Protein AF-A0A853IXH4-F1 (afdb_monomer)

Mean predicted aligned error: 15.75 Å

Nearest PDB st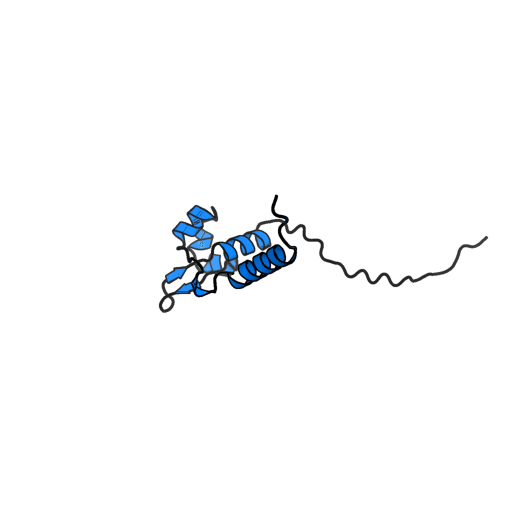ructures (foldseek):
  2xro-assembly1_E  TM=3.621E-01  e=8.754E-01  Pseudomonas putida
  8gbd-assembly1_A  TM=4.768E-01  e=1.776E+00  Homo sapiens
  8gbc-assembly1_A  TM=4.650E-01  e=2.785E+00  Homo sapiens

Structure (mmCIF, N/CA/C/O backbone):
data_AF-A0A853IXH4-F1
#
_entry.id   AF-A0A853IXH4-F1
#
loop_
_atom_site.group_PDB
_atom_site.id
_atom_site.type_symbol
_atom_site.label_atom_id
_atom_site.label_alt_id
_atom_site.label_comp_id
_atom_site.label_asym_id
_atom_site.label_entity_id
_atom_site.label_seq_id
_atom_site.pdbx_PDB_ins_code
_atom_site.Cartn_x
_atom_site.Cartn_y
_atom_site.Cartn_z
_atom_site.occupancy
_atom_site.B_iso_or_equiv
_atom_site.auth_seq_id
_atom_site.auth_comp_id
_atom_site.auth_asym_id
_atom_site.auth_atom_id
_atom_site.pdbx_PDB_model_num
ATOM 1 N N . MET A 1 1 ? 27.177 -5.809 -40.020 1.00 43.84 1 MET A N 1
ATOM 2 C CA . MET A 1 1 ? 26.561 -6.233 -38.748 1.00 43.84 1 MET A CA 1
ATOM 3 C C . MET A 1 1 ? 27.334 -5.516 -37.659 1.00 43.84 1 MET A C 1
ATOM 5 O O . MET A 1 1 ? 28.525 -5.758 -37.552 1.00 43.84 1 MET A O 1
ATOM 9 N N . SER A 1 2 ? 26.734 -4.523 -37.001 1.00 45.25 2 SER A N 1
ATOM 10 C CA . SER A 1 2 ? 27.460 -3.665 -36.056 1.00 45.25 2 SER A CA 1
ATOM 11 C C . SER A 1 2 ? 27.633 -4.389 -34.727 1.00 45.25 2 SER A C 1
ATOM 13 O O . SER A 1 2 ? 26.669 -4.577 -33.986 1.00 45.25 2 SER A O 1
ATOM 15 N N . GLU A 1 3 ? 28.861 -4.813 -34.453 1.00 53.44 3 GLU A N 1
ATOM 16 C CA . GLU A 1 3 ? 29.286 -5.333 -33.159 1.00 53.44 3 GLU A CA 1
ATOM 17 C C . GLU A 1 3 ? 29.132 -4.214 -32.125 1.00 53.44 3 GLU A C 1
ATOM 19 O O . GLU A 1 3 ? 29.752 -3.155 -32.223 1.00 53.44 3 GLU A O 1
ATOM 24 N N . SER A 1 4 ? 28.226 -4.400 -31.167 1.00 53.53 4 SER A N 1
ATOM 25 C CA . SER A 1 4 ? 28.091 -3.461 -30.056 1.00 53.53 4 SER A CA 1
ATOM 26 C C . SER A 1 4 ? 29.363 -3.535 -29.218 1.00 53.53 4 SER A C 1
ATOM 28 O O . SER A 1 4 ? 29.652 -4.576 -28.629 1.00 53.53 4 SER A O 1
ATOM 30 N N . SER A 1 5 ? 30.127 -2.440 -29.202 1.00 59.88 5 SER A N 1
ATOM 31 C CA . SER A 1 5 ? 31.317 -2.293 -28.362 1.00 59.88 5 SER A CA 1
ATOM 32 C C . SER A 1 5 ? 30.962 -2.627 -26.902 1.00 59.88 5 SER A C 1
ATOM 34 O O . SER A 1 5 ? 29.912 -2.175 -26.436 1.00 59.88 5 SER A O 1
ATOM 36 N N . PRO A 1 6 ? 31.786 -3.398 -26.167 1.00 60.09 6 PRO A N 1
ATOM 37 C CA . PRO A 1 6 ? 31.517 -3.775 -24.773 1.00 60.09 6 PRO A CA 1
ATOM 38 C C . PRO A 1 6 ? 31.207 -2.563 -23.877 1.00 60.09 6 PRO A C 1
ATOM 40 O O . PRO A 1 6 ? 30.291 -2.626 -23.057 1.00 60.09 6 PRO A O 1
ATOM 43 N N . THR A 1 7 ? 31.834 -1.418 -24.160 1.00 69.50 7 THR A N 1
ATOM 44 C CA . THR A 1 7 ? 31.586 -0.136 -23.485 1.00 69.50 7 THR A CA 1
ATOM 45 C C . THR A 1 7 ? 30.150 0.364 -23.654 1.00 69.50 7 THR A C 1
ATOM 47 O O . THR A 1 7 ? 29.574 0.914 -22.726 1.00 69.50 7 THR A O 1
ATOM 50 N N . ALA A 1 8 ? 29.508 0.117 -24.801 1.00 72.44 8 ALA A N 1
ATOM 51 C CA . ALA A 1 8 ? 28.129 0.549 -25.039 1.00 72.44 8 ALA A CA 1
ATOM 52 C C . ALA A 1 8 ? 27.121 -0.216 -24.168 1.00 72.44 8 ALA A C 1
ATOM 54 O O . ALA A 1 8 ? 26.073 0.318 -23.807 1.00 72.44 8 ALA A O 1
ATOM 55 N N . ARG A 1 9 ? 27.431 -1.470 -23.816 1.00 69.75 9 ARG A N 1
ATOM 56 C CA . ARG A 1 9 ? 26.609 -2.266 -22.901 1.00 69.75 9 ARG A CA 1
ATOM 57 C C . ARG A 1 9 ? 26.773 -1.786 -21.462 1.00 69.75 9 ARG A C 1
ATOM 59 O O . ARG A 1 9 ? 25.779 -1.676 -20.750 1.00 69.75 9 ARG A O 1
ATOM 66 N N . GLU A 1 10 ? 28.002 -1.512 -21.047 1.00 76.25 10 GLU A N 1
ATOM 67 C CA . GLU A 1 10 ? 28.318 -1.018 -19.703 1.00 76.25 10 GLU A CA 1
ATOM 68 C C . GLU A 1 10 ? 27.734 0.382 -19.477 1.00 76.25 10 GLU A C 1
ATOM 70 O O . GLU A 1 10 ? 27.019 0.586 -18.496 1.00 76.25 10 GLU A O 1
ATOM 75 N N . ASP A 1 11 ? 27.884 1.287 -20.447 1.00 76.38 11 ASP A N 1
ATOM 76 C CA . ASP A 1 11 ? 27.280 2.621 -20.416 1.00 76.38 11 ASP A CA 1
ATOM 77 C C . ASP A 1 11 ? 25.749 2.558 -20.401 1.00 76.38 11 ASP A C 1
ATOM 79 O O . ASP A 1 11 ? 25.098 3.334 -19.702 1.00 76.38 11 ASP A O 1
ATOM 83 N N . ALA A 1 12 ? 25.139 1.624 -21.139 1.00 74.62 12 ALA A N 1
ATOM 84 C CA . ALA A 1 12 ? 23.689 1.444 -21.114 1.00 74.62 12 ALA A CA 1
ATOM 85 C C . ALA A 1 12 ? 23.193 0.982 -19.734 1.00 74.62 12 ALA A C 1
ATOM 87 O O . ALA A 1 12 ? 22.156 1.457 -19.262 1.00 74.62 12 ALA A O 1
ATOM 88 N N . ILE A 1 13 ? 23.938 0.096 -19.065 1.00 74.56 13 ILE A N 1
ATOM 89 C CA . ILE A 1 13 ? 23.631 -0.352 -17.701 1.00 74.56 13 ILE A CA 1
ATOM 90 C C . ILE A 1 13 ? 23.813 0.808 -16.717 1.00 74.56 13 ILE A C 1
ATOM 92 O O . ILE A 1 13 ? 22.918 1.055 -15.908 1.00 74.56 13 ILE A O 1
ATOM 96 N N . GLU A 1 14 ? 24.906 1.568 -16.812 1.00 7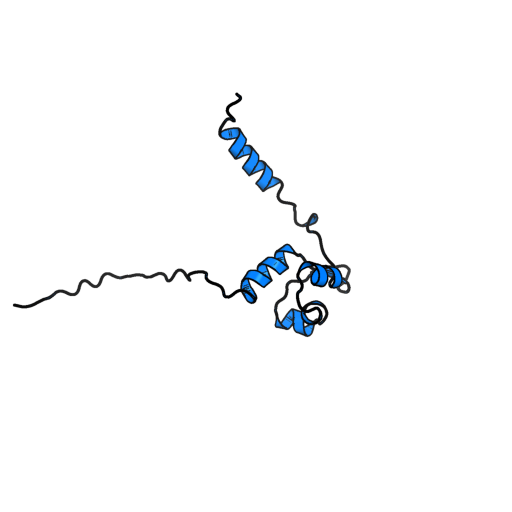6.31 14 GLU A N 1
ATOM 97 C CA . GLU A 1 14 ? 25.154 2.718 -15.938 1.00 76.31 14 GLU A CA 1
ATOM 98 C C . GLU A 1 14 ? 24.087 3.809 -16.130 1.00 76.31 14 GLU A C 1
ATOM 100 O O . GLU A 1 14 ? 23.562 4.359 -15.157 1.00 76.31 14 GLU A O 1
ATOM 105 N N . GLN A 1 15 ? 23.670 4.065 -17.373 1.00 68.81 15 GLN A N 1
ATOM 106 C CA . GLN A 1 15 ? 22.577 4.989 -17.673 1.00 68.81 15 GLN A CA 1
ATOM 107 C C . GLN A 1 15 ? 21.228 4.500 -17.137 1.00 68.81 15 GLN A C 1
ATOM 109 O O . GLN A 1 15 ? 20.458 5.313 -16.626 1.00 68.81 15 GLN A O 1
ATOM 114 N N . MET A 1 16 ? 20.928 3.199 -17.203 1.00 65.25 16 MET A N 1
ATOM 115 C CA . MET A 1 16 ? 19.718 2.641 -16.585 1.00 65.25 16 MET A CA 1
ATOM 116 C C . MET A 1 16 ? 19.769 2.698 -15.054 1.00 65.25 16 MET A C 1
ATOM 118 O O . MET A 1 16 ? 18.749 2.970 -14.423 1.00 65.25 16 MET A O 1
ATOM 122 N N . MET A 1 17 ? 20.942 2.503 -14.445 1.00 66.81 17 MET A N 1
ATOM 123 C CA . MET A 1 17 ? 21.122 2.644 -12.998 1.00 66.81 17 MET A CA 1
ATOM 124 C C . MET A 1 17 ? 20.965 4.098 -12.539 1.00 66.81 17 MET A C 1
ATOM 126 O O . MET A 1 17 ? 20.333 4.332 -11.510 1.00 66.81 17 MET A O 1
ATOM 130 N N . ARG A 1 18 ? 21.465 5.073 -13.314 1.00 64.19 18 ARG A N 1
ATOM 131 C CA . ARG A 1 18 ? 21.265 6.512 -13.055 1.00 64.19 18 ARG A CA 1
ATOM 132 C C . ARG A 1 18 ? 19.825 6.967 -13.287 1.00 64.19 18 ARG A C 1
ATOM 134 O O . ARG A 1 18 ? 19.355 7.841 -12.574 1.00 64.19 18 ARG A O 1
ATOM 141 N N . LYS A 1 19 ? 19.118 6.370 -14.253 1.00 58.31 19 LYS A N 1
ATOM 142 C CA . LYS A 1 19 ? 17.695 6.634 -14.531 1.00 58.31 19 LYS A CA 1
ATOM 143 C C . LYS A 1 19 ? 16.736 5.890 -13.606 1.00 58.31 19 LYS A C 1
ATOM 145 O O . LYS A 1 19 ? 15.533 5.917 -13.865 1.00 58.31 19 LYS A O 1
ATOM 150 N N . ARG A 1 20 ? 17.219 5.221 -12.549 1.00 58.19 20 ARG A N 1
ATOM 151 C CA . ARG A 1 20 ? 16.306 4.699 -11.529 1.00 58.19 20 ARG A CA 1
ATOM 152 C C . ARG A 1 20 ? 15.447 5.866 -11.038 1.00 58.19 20 ARG A C 1
ATOM 154 O O . ARG A 1 20 ? 16.029 6.840 -10.564 1.00 58.19 20 ARG A O 1
ATOM 161 N N . PRO A 1 21 ? 14.113 5.790 -11.189 1.00 54.22 21 PRO A N 1
ATOM 162 C CA . PRO A 1 21 ? 13.229 6.889 -10.840 1.00 54.22 21 PRO A CA 1
ATOM 163 C C . PRO A 1 21 ? 13.544 7.350 -9.417 1.00 54.22 21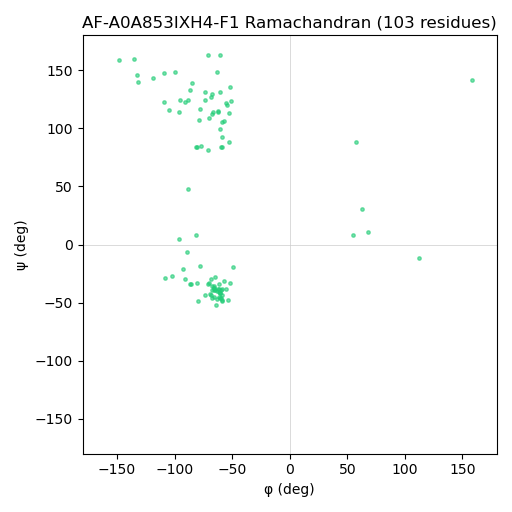 PRO A C 1
ATOM 165 O O . PRO A 1 21 ? 13.570 6.540 -8.483 1.00 54.22 21 PRO A O 1
ATOM 168 N N . GLU A 1 22 ? 13.859 8.637 -9.258 1.00 58.03 22 GLU A N 1
ATOM 169 C CA . GLU A 1 22 ? 14.099 9.207 -7.937 1.00 58.03 22 GLU A CA 1
ATOM 170 C C . GLU A 1 22 ? 12.833 9.048 -7.080 1.00 58.03 22 GLU A C 1
ATOM 172 O O . GLU A 1 22 ? 11.732 8.840 -7.588 1.00 58.03 22 GLU A O 1
ATOM 177 N N . ARG A 1 23 ? 12.947 9.194 -5.752 1.00 53.50 23 ARG A N 1
ATOM 178 C CA . ARG A 1 23 ? 11.815 9.073 -4.804 1.00 53.50 23 ARG A CA 1
ATOM 179 C C . ARG A 1 23 ? 10.560 9.883 -5.189 1.00 53.50 23 ARG A C 1
ATOM 181 O O . ARG A 1 23 ? 9.488 9.584 -4.672 1.00 53.50 23 ARG A O 1
ATOM 188 N N . ARG A 1 24 ? 10.694 10.894 -6.054 1.00 53.03 24 ARG A N 1
ATOM 189 C CA . ARG A 1 24 ? 9.617 11.753 -6.568 1.00 53.03 24 ARG A CA 1
ATOM 190 C C . ARG A 1 24 ? 8.760 11.113 -7.669 1.00 53.03 24 ARG A C 1
ATOM 192 O O . ARG A 1 24 ? 7.628 11.546 -7.835 1.00 53.03 24 ARG A O 1
ATOM 199 N N . ASP A 1 25 ? 9.238 10.057 -8.322 1.00 59.44 25 ASP A N 1
ATOM 200 C CA . ASP A 1 25 ? 8.499 9.307 -9.351 1.00 59.44 25 ASP A CA 1
ATOM 201 C C . ASP A 1 25 ? 7.801 8.057 -8.784 1.00 59.44 25 ASP A C 1
ATOM 203 O O . ASP A 1 25 ? 7.221 7.255 -9.519 1.00 59.44 25 ASP A O 1
ATOM 207 N N . ARG A 1 26 ? 7.850 7.855 -7.458 1.00 70.56 26 ARG A N 1
ATOM 208 C CA . ARG A 1 26 ? 7.133 6.755 -6.806 1.00 70.56 26 ARG A CA 1
ATOM 209 C C . ARG A 1 26 ? 5.629 6.989 -6.917 1.00 70.56 26 ARG A C 1
ATOM 211 O O . ARG A 1 26 ? 5.079 7.904 -6.308 1.00 70.56 26 ARG A O 1
ATOM 218 N N . VAL A 1 27 ? 4.967 6.128 -7.685 1.00 83.88 27 VAL A N 1
ATOM 219 C CA . VAL A 1 27 ? 3.511 6.142 -7.841 1.00 83.88 27 VAL A CA 1
ATOM 220 C C . VAL A 1 27 ? 2.863 5.601 -6.571 1.00 83.88 27 VAL A C 1
ATOM 222 O O . VAL A 1 27 ? 3.153 4.491 -6.123 1.00 83.88 27 VAL A O 1
ATOM 225 N N . PHE A 1 28 ? 1.975 6.410 -6.001 1.00 90.81 28 PHE A N 1
ATOM 226 C CA . PHE A 1 28 ? 1.293 6.132 -4.748 1.00 90.81 28 PHE A CA 1
ATOM 227 C C . PHE A 1 28 ? -0.182 5.812 -4.972 1.00 90.81 28 PHE A C 1
ATOM 229 O O . PHE A 1 28 ? -0.953 6.648 -5.448 1.00 90.81 28 PHE A O 1
ATOM 236 N N . TYR A 1 29 ? -0.592 4.634 -4.524 1.00 93.25 29 TYR A N 1
ATOM 237 C CA . TYR A 1 29 ? -1.941 4.117 -4.722 1.00 93.25 29 TYR A CA 1
ATOM 238 C C . TYR A 1 29 ? -2.794 4.321 -3.475 1.00 93.25 29 TYR A C 1
ATOM 240 O O . TYR A 1 29 ? -2.298 4.350 -2.345 1.00 93.25 29 TYR A O 1
ATOM 248 N N . SER A 1 30 ? -4.089 4.515 -3.683 1.00 94.56 30 SER A N 1
ATOM 249 C CA . SER A 1 30 ? -5.093 4.494 -2.625 1.00 94.56 30 SER A CA 1
ATOM 250 C C . SER A 1 30 ? -5.310 3.071 -2.102 1.00 94.56 30 SER A C 1
ATOM 252 O O . SER A 1 30 ? -4.976 2.089 -2.762 1.00 94.56 30 SER A O 1
ATOM 254 N N . ALA A 1 31 ? -5.922 2.947 -0.922 1.00 93.75 31 ALA A N 1
ATOM 255 C CA . ALA A 1 31 ? -6.259 1.644 -0.345 1.00 93.75 31 ALA A CA 1
ATOM 256 C C . ALA A 1 31 ? -7.117 0.777 -1.286 1.00 93.75 31 ALA A C 1
ATOM 258 O O . ALA A 1 31 ? -6.904 -0.427 -1.360 1.00 93.75 31 ALA A O 1
ATOM 259 N N . LYS A 1 32 ? -8.056 1.391 -2.020 1.00 94.81 32 LYS A N 1
ATOM 260 C CA . LYS A 1 32 ? -8.924 0.679 -2.964 1.00 94.81 32 LYS A CA 1
ATOM 261 C C . LYS A 1 32 ? -8.114 0.076 -4.113 1.00 94.81 32 LYS A C 1
ATOM 263 O O . LYS A 1 32 ? -8.193 -1.121 -4.345 1.00 94.81 32 LYS A O 1
ATOM 268 N N . GLU A 1 33 ? -7.296 0.896 -4.772 1.00 95.50 33 GLU A N 1
ATOM 269 C CA . GLU A 1 33 ? -6.450 0.444 -5.884 1.00 95.50 33 GLU A CA 1
ATOM 270 C C . GLU A 1 33 ? -5.490 -0.661 -5.444 1.00 95.50 33 GLU A C 1
ATOM 272 O O . GLU A 1 33 ? -5.292 -1.622 -6.173 1.00 95.50 33 GLU A O 1
ATOM 277 N N . VAL A 1 34 ? -4.925 -0.564 -4.237 1.00 94.69 34 VAL A N 1
ATOM 278 C CA . VAL A 1 34 ? -4.062 -1.620 -3.693 1.00 94.69 34 VAL A CA 1
ATOM 279 C C . VAL A 1 34 ? -4.795 -2.947 -3.590 1.00 94.69 34 VAL A C 1
ATOM 281 O O . VAL A 1 34 ? -4.252 -3.951 -4.029 1.00 94.69 34 VAL A O 1
ATOM 284 N N . VAL A 1 35 ? -6.001 -2.961 -3.021 1.00 95.44 35 VAL A N 1
ATOM 285 C CA . VAL A 1 35 ? -6.791 -4.193 -2.876 1.00 95.44 35 VAL A CA 1
ATOM 286 C C . VAL A 1 35 ? -7.101 -4.796 -4.244 1.00 95.44 35 VAL A C 1
ATOM 288 O O . VAL A 1 35 ? -6.962 -6.004 -4.416 1.00 95.44 35 VAL A O 1
ATOM 291 N N . ASP A 1 36 ? -7.442 -3.953 -5.220 1.00 95.44 36 ASP A N 1
ATOM 292 C CA . ASP A 1 36 ? -7.717 -4.385 -6.592 1.00 95.44 36 ASP A CA 1
ATOM 293 C C . ASP A 1 36 ? -6.457 -4.944 -7.290 1.00 95.44 36 ASP A C 1
ATOM 295 O O . ASP A 1 36 ? -6.551 -5.896 -8.062 1.00 95.44 36 ASP A O 1
ATOM 299 N N . ILE A 1 37 ? -5.272 -4.381 -7.014 1.00 92.94 37 ILE A N 1
ATOM 300 C CA . ILE A 1 37 ? -3.995 -4.787 -7.629 1.00 92.94 37 ILE A CA 1
ATOM 301 C C . ILE A 1 37 ? -3.413 -6.048 -6.977 1.00 92.94 37 ILE A C 1
ATOM 303 O O . ILE A 1 37 ? -2.968 -6.952 -7.683 1.00 92.94 37 ILE A O 1
ATOM 307 N N . THR A 1 38 ?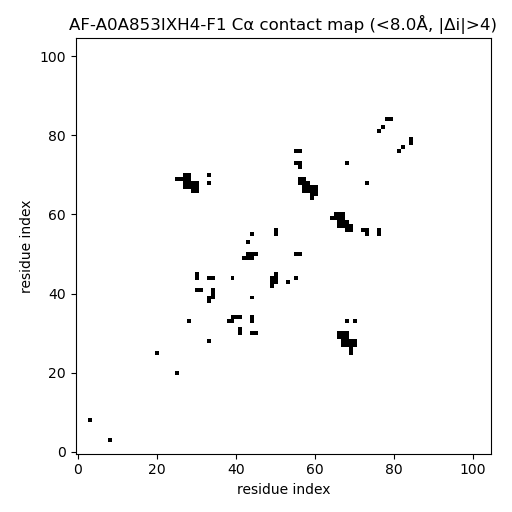 -3.348 -6.097 -5.645 1.00 90.38 38 THR A N 1
ATOM 308 C CA . THR A 1 38 ? -2.643 -7.163 -4.909 1.00 90.38 38 THR A CA 1
ATOM 309 C C . THR A 1 38 ? -3.556 -8.324 -4.531 1.00 90.38 38 THR A C 1
ATOM 311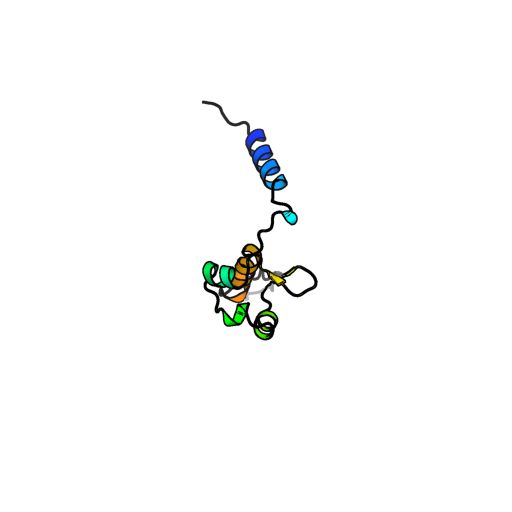 O O . THR A 1 38 ? -3.077 -9.421 -4.255 1.00 90.38 38 THR A O 1
ATOM 314 N N . GLY A 1 39 ? -4.874 -8.106 -4.486 1.00 92.19 39 GLY A N 1
ATOM 315 C CA . GLY A 1 39 ? -5.832 -9.091 -3.985 1.00 92.19 39 GLY A CA 1
ATOM 316 C C . GLY A 1 39 ? -5.725 -9.343 -2.476 1.00 92.19 39 GLY A C 1
ATOM 317 O O . GLY A 1 39 ? -6.330 -10.290 -1.970 1.00 92.19 39 GLY A O 1
ATOM 318 N N . LEU A 1 40 ? -4.964 -8.521 -1.740 1.00 92.88 40 LEU A N 1
ATOM 319 C CA . LEU A 1 40 ? -4.865 -8.634 -0.287 1.00 92.88 40 LEU A CA 1
ATOM 320 C C . LEU A 1 40 ? -6.225 -8.369 0.373 1.00 92.88 40 LEU A C 1
ATOM 322 O O . LEU A 1 40 ? -7.001 -7.539 -0.112 1.00 92.88 40 LEU A O 1
ATOM 326 N N . PRO A 1 41 ? -6.518 -9.008 1.522 1.00 95.25 41 PRO A N 1
ATOM 327 C CA . PRO A 1 41 ? -7.765 -8.766 2.226 1.00 95.25 41 PRO A CA 1
ATOM 328 C C . PRO A 1 41 ? -7.946 -7.280 2.544 1.00 95.25 41 PRO A C 1
ATOM 330 O O . PRO A 1 41 ? -7.140 -6.678 3.254 1.00 95.25 41 PRO A O 1
ATOM 333 N N . GLY A 1 42 ? -9.041 -6.684 2.065 1.00 94.62 42 GLY A N 1
ATOM 334 C CA . GLY A 1 42 ? -9.263 -5.243 2.207 1.00 94.62 42 GLY A CA 1
ATOM 335 C C . GLY A 1 42 ? -9.241 -4.757 3.656 1.00 94.62 42 GLY A C 1
ATOM 336 O O . GLY A 1 42 ? -8.771 -3.656 3.932 1.00 94.62 42 GLY A O 1
ATOM 337 N N . TYR A 1 43 ? -9.659 -5.587 4.614 1.00 95.81 43 TYR A N 1
ATOM 338 C CA . TYR A 1 43 ? -9.609 -5.224 6.031 1.00 95.81 43 TYR A CA 1
ATOM 339 C C . TYR A 1 43 ? -8.174 -5.044 6.559 1.00 95.81 43 TYR A C 1
ATOM 341 O O . TYR A 1 43 ? -7.975 -4.196 7.426 1.00 95.81 43 TYR A O 1
ATOM 349 N N . TRP A 1 44 ? -7.171 -5.731 5.989 1.00 95.50 44 TRP A N 1
ATOM 350 C CA . TRP A 1 44 ? -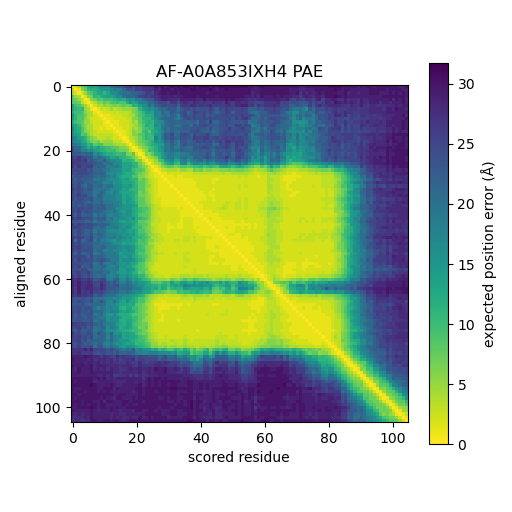5.754 -5.495 6.304 1.00 95.50 44 TRP A CA 1
ATOM 351 C C . TRP A 1 44 ? -5.306 -4.110 5.863 1.00 95.50 44 TRP A C 1
ATOM 353 O O . TRP A 1 44 ? -4.533 -3.471 6.564 1.00 95.50 44 TRP A O 1
ATOM 363 N N . ILE A 1 45 ? -5.804 -3.640 4.717 1.00 95.62 45 ILE A N 1
ATOM 364 C CA . ILE A 1 45 ? -5.392 -2.376 4.102 1.00 95.62 45 ILE A CA 1
ATOM 365 C C . ILE A 1 45 ? -6.200 -1.196 4.641 1.00 95.62 45 ILE A C 1
ATOM 367 O O . ILE A 1 45 ? -5.648 -0.112 4.801 1.00 95.62 45 ILE A O 1
ATOM 371 N N . HIS A 1 46 ? -7.482 -1.365 4.970 1.00 93.69 46 HIS A N 1
ATOM 372 C CA . HIS A 1 46 ? -8.350 -0.277 5.432 1.00 93.69 46 HIS A CA 1
ATOM 373 C C . HIS A 1 46 ? -8.265 -0.018 6.941 1.00 93.69 46 HIS A C 1
ATOM 375 O O . HIS A 1 46 ? -8.319 1.142 7.362 1.00 93.69 46 HIS A O 1
ATOM 381 N N . GLN A 1 47 ? -8.067 -1.048 7.767 1.00 94.12 47 GLN A N 1
ATOM 382 C CA . GLN A 1 47 ? -8.051 -0.889 9.222 1.00 94.12 47 GLN A CA 1
ATOM 383 C C . GLN A 1 47 ? -6.651 -0.549 9.731 1.00 94.12 47 GLN A C 1
ATOM 385 O O . GLN A 1 47 ? -5.690 -1.279 9.506 1.00 94.12 47 GLN A O 1
ATOM 390 N N . ASN A 1 48 ? -6.529 0.562 10.465 1.00 92.31 48 ASN A N 1
ATOM 391 C CA . ASN A 1 48 ? -5.233 1.010 10.980 1.00 92.31 48 ASN A CA 1
ATOM 392 C C . ASN A 1 48 ? -4.593 0.003 11.936 1.00 92.31 48 ASN A C 1
ATOM 394 O O . ASN A 1 48 ? -3.391 -0.226 11.862 1.00 92.31 48 ASN A O 1
ATOM 398 N N . GLN A 1 49 ? -5.398 -0.608 12.802 1.00 95.00 49 GLN A N 1
ATOM 399 C CA . GLN A 1 49 ? -4.920 -1.615 13.740 1.00 95.00 49 GLN A CA 1
ATOM 400 C C . GLN A 1 49 ? -4.317 -2.819 13.009 1.00 95.00 49 GLN A C 1
ATOM 402 O O . GLN A 1 49 ? -3.215 -3.236 13.347 1.00 95.00 49 GLN A O 1
ATOM 407 N N . GLU A 1 50 ? -4.991 -3.327 11.976 1.00 95.62 50 GLU A N 1
ATOM 408 C CA . GLU A 1 50 ? -4.506 -4.476 11.208 1.00 95.62 50 GLU A CA 1
ATOM 409 C C . GLU A 1 50 ? -3.259 -4.137 10.392 1.00 95.62 50 GLU A C 1
ATOM 411 O O . GLU A 1 50 ? -2.291 -4.895 10.441 1.00 95.62 50 GLU A O 1
ATOM 416 N N . ARG A 1 51 ? -3.224 -2.968 9.730 1.00 94.50 51 ARG A N 1
ATOM 417 C CA . ARG A 1 51 ? -2.014 -2.493 9.033 1.00 94.50 51 ARG A CA 1
ATOM 418 C C . ARG A 1 51 ? -0.800 -2.480 9.954 1.00 94.50 51 ARG A C 1
ATOM 420 O O . ARG A 1 51 ? 0.259 -2.970 9.577 1.00 94.50 51 ARG A O 1
ATOM 427 N N . LEU A 1 52 ? -0.960 -1.923 11.156 1.00 94.44 52 LEU A N 1
ATOM 428 C CA . LEU A 1 52 ? 0.116 -1.831 12.140 1.00 94.44 52 LEU A CA 1
ATOM 429 C C . LEU A 1 52 ? 0.497 -3.208 12.695 1.00 94.44 52 LEU A C 1
ATOM 431 O O . LEU A 1 52 ? 1.682 -3.505 12.793 1.00 94.44 52 LEU A O 1
ATOM 435 N N . ARG A 1 53 ? -0.488 -4.063 13.003 1.00 95.75 53 ARG A N 1
ATOM 436 C CA . ARG A 1 53 ? -0.269 -5.432 13.499 1.00 95.75 53 ARG A CA 1
ATOM 437 C C . ARG A 1 53 ? 0.539 -6.278 12.514 1.00 95.75 53 ARG A C 1
ATOM 439 O O . ARG A 1 53 ? 1.362 -7.082 12.934 1.00 95.75 53 ARG A O 1
ATOM 446 N N . LEU A 1 54 ? 0.281 -6.106 11.221 1.00 93.69 54 LEU A N 1
ATOM 447 C CA . LEU A 1 54 ? 0.926 -6.844 10.137 1.00 93.69 54 LEU A CA 1
ATOM 448 C C . LEU A 1 54 ? 2.210 -6.169 9.623 1.00 93.69 54 LEU A C 1
ATOM 450 O O . LEU A 1 54 ? 2.902 -6.740 8.782 1.00 93.69 54 LEU A O 1
ATOM 454 N N . GLY A 1 55 ? 2.533 -4.963 10.103 1.00 94.31 55 GLY A N 1
ATOM 455 C CA . GLY A 1 55 ? 3.689 -4.198 9.632 1.00 94.31 55 GLY A CA 1
ATOM 456 C C . GLY A 1 55 ? 3.602 -3.817 8.151 1.00 94.31 55 GLY A C 1
ATOM 457 O O . GLY A 1 55 ? 4.631 -3.731 7.484 1.00 94.31 55 GLY A O 1
ATOM 458 N N . ILE A 1 56 ? 2.389 -3.626 7.622 1.00 94.88 56 ILE A N 1
ATOM 459 C CA . ILE A 1 56 ? 2.176 -3.303 6.207 1.00 94.88 56 ILE A CA 1
ATOM 460 C C . ILE A 1 56 ? 2.709 -1.887 5.935 1.00 94.88 56 ILE A C 1
ATOM 462 O O . ILE A 1 56 ? 2.298 -0.953 6.630 1.00 94.88 56 ILE A O 1
ATOM 466 N N . PRO A 1 57 ? 3.587 -1.690 4.934 1.00 94.44 57 PRO A N 1
ATOM 467 C CA . PRO A 1 57 ? 4.137 -0.377 4.621 1.00 94.44 57 PRO A CA 1
ATOM 468 C C . PRO A 1 57 ? 3.053 0.560 4.075 1.00 94.44 57 PRO A C 1
ATOM 470 O O . PRO A 1 57 ? 2.329 0.224 3.138 1.00 94.44 57 PRO A O 1
ATOM 473 N N . PHE A 1 58 ? 2.948 1.760 4.649 1.00 93.75 58 PHE A N 1
ATOM 474 C CA . PHE A 1 58 ? 2.054 2.814 4.173 1.00 93.75 58 PHE A CA 1
ATOM 475 C C . PHE A 1 58 ? 2.639 4.200 4.442 1.00 93.75 58 PHE A C 1
ATOM 477 O O . PHE A 1 58 ? 3.463 4.399 5.334 1.00 93.75 58 PHE A O 1
ATOM 484 N N . TYR A 1 59 ? 2.148 5.176 3.691 1.00 91.62 59 TYR A N 1
ATOM 485 C CA . TYR A 1 59 ? 2.541 6.573 3.768 1.00 91.62 59 TYR A CA 1
ATOM 486 C C . TYR A 1 59 ? 1.342 7.423 4.151 1.00 91.62 59 TYR A C 1
ATOM 488 O O . TYR A 1 59 ? 0.223 7.169 3.706 1.00 91.62 59 TYR A O 1
ATOM 496 N N . ARG A 1 60 ? 1.580 8.462 4.951 1.00 89.81 60 ARG A N 1
ATOM 497 C CA . ARG A 1 60 ? 0.598 9.516 5.209 1.00 89.81 60 ARG A CA 1
ATOM 498 C C . ARG A 1 60 ? 1.013 10.758 4.433 1.00 89.81 60 ARG A C 1
ATOM 500 O O . ARG A 1 60 ? 2.079 11.312 4.684 1.00 89.81 60 ARG A O 1
ATOM 507 N N . ILE A 1 61 ? 0.189 11.161 3.475 1.00 83.25 61 ILE A N 1
ATOM 508 C CA . ILE A 1 61 ? 0.393 12.337 2.627 1.00 83.25 61 ILE A CA 1
ATOM 509 C C . ILE A 1 61 ? -0.630 13.404 3.043 1.00 83.25 61 ILE A C 1
ATOM 511 O O . ILE A 1 61 ? -1.729 13.060 3.466 1.00 83.25 61 ILE A O 1
ATOM 515 N N . ALA A 1 62 ? -0.257 14.684 2.941 1.00 68.19 62 ALA A N 1
ATOM 516 C CA . ALA A 1 62 ? -1.081 1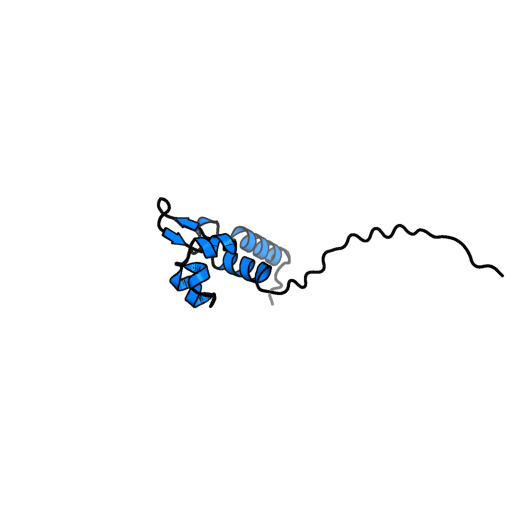5.845 3.303 1.00 68.19 62 ALA A CA 1
ATOM 517 C C . ALA A 1 62 ? -1.559 15.835 4.771 1.00 68.19 62 ALA A C 1
ATOM 519 O O . ALA A 1 62 ? -2.626 15.325 5.095 1.00 68.19 62 ALA A O 1
ATOM 520 N N . ASN A 1 63 ? -0.742 16.404 5.665 1.00 74.69 63 ASN A N 1
ATOM 521 C CA . ASN A 1 63 ? -1.035 16.620 7.093 1.00 74.69 63 ASN A CA 1
ATOM 522 C C . ASN A 1 63 ? -1.456 15.387 7.922 1.00 74.69 63 ASN A C 1
ATOM 524 O O . ASN A 1 63 ? -1.774 15.535 9.095 1.00 74.69 63 ASN A O 1
AT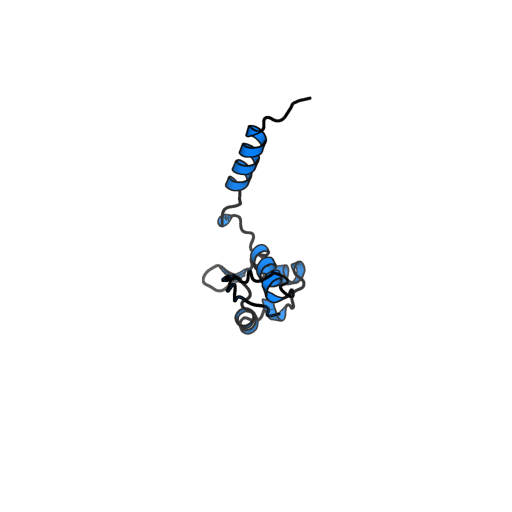OM 528 N N . GLY A 1 64 ? -1.371 14.174 7.369 1.00 73.06 64 GLY A N 1
ATOM 529 C CA . GLY A 1 64 ? -1.598 12.925 8.099 1.00 73.06 64 GLY A CA 1
ATOM 530 C C . GLY A 1 64 ? -2.852 12.154 7.691 1.00 73.06 64 GLY A C 1
ATOM 531 O O . GLY A 1 64 ? -2.964 10.984 8.060 1.00 73.06 64 GLY A O 1
ATOM 532 N N . ASP A 1 65 ? -3.742 12.766 6.909 1.00 80.12 65 ASP A N 1
ATOM 533 C CA . ASP A 1 65 ? -5.098 12.242 6.708 1.00 80.12 65 ASP A CA 1
ATOM 534 C C . ASP A 1 65 ? -5.215 11.296 5.512 1.00 80.12 65 ASP A C 1
ATOM 536 O O . ASP A 1 65 ? -6.025 10.365 5.522 1.00 80.12 65 ASP A O 1
ATOM 540 N N . VAL A 1 66 ? -4.393 11.484 4.476 1.00 85.12 66 VAL A N 1
ATOM 541 C CA . VAL A 1 66 ? -4.471 10.659 3.266 1.00 85.12 66 VAL A CA 1
ATOM 542 C C . VAL A 1 66 ? -3.456 9.531 3.340 1.00 85.12 66 VAL A C 1
ATOM 544 O O . VAL A 1 66 ? -2.247 9.751 3.277 1.00 85.12 66 VAL A O 1
ATOM 547 N N . ILE A 1 67 ? -3.951 8.297 3.417 1.00 91.88 67 ILE A N 1
ATOM 548 C CA . ILE A 1 67 ? -3.105 7.104 3.382 1.00 91.88 67 ILE A CA 1
ATOM 549 C C . ILE A 1 67 ? -2.859 6.679 1.936 1.00 91.88 67 ILE A C 1
ATOM 551 O O . ILE A 1 67 ? -3.789 6.577 1.132 1.00 91.88 67 ILE A O 1
ATOM 555 N N . ARG A 1 68 ? -1.594 6.409 1.625 1.00 93.81 68 ARG A N 1
ATOM 556 C CA . ARG A 1 68 ? -1.134 5.926 0.327 1.00 93.81 68 ARG A CA 1
ATOM 557 C C . ARG A 1 68 ? -0.145 4.781 0.471 1.00 93.81 68 ARG A C 1
ATOM 559 O O . ARG A 1 68 ? 0.497 4.631 1.506 1.00 93.81 68 ARG A O 1
ATOM 566 N N . PHE A 1 69 ? 0.006 4.007 -0.594 1.00 94.19 69 PHE A N 1
ATOM 567 C CA . PHE A 1 69 ? 0.832 2.807 -0.602 1.00 94.19 69 PHE A CA 1
ATOM 568 C C . PHE A 1 69 ? 1.745 2.771 -1.823 1.00 94.19 69 PHE A C 1
ATOM 570 O O . PHE A 1 69 ? 1.365 3.222 -2.905 1.00 94.19 69 PHE A O 1
ATOM 577 N N . SER A 1 70 ? 2.936 2.207 -1.636 1.00 92.75 70 SER A N 1
ATOM 578 C CA . SER A 1 70 ? 3.836 1.829 -2.724 1.00 92.75 70 SER A CA 1
ATOM 579 C C . SER A 1 70 ? 3.617 0.355 -3.049 1.00 92.75 70 SER A C 1
ATOM 581 O O . SER A 1 70 ? 3.739 -0.495 -2.167 1.00 92.75 70 SER A O 1
ATOM 583 N N . ILE A 1 71 ? 3.312 0.051 -4.310 1.00 92.44 71 ILE A N 1
ATOM 584 C CA . ILE A 1 71 ? 3.101 -1.331 -4.763 1.00 92.44 71 ILE A CA 1
ATOM 585 C C . ILE A 1 71 ? 4.395 -2.144 -4.672 1.00 92.44 71 ILE A C 1
ATOM 587 O O . ILE A 1 71 ? 4.363 -3.298 -4.264 1.00 92.44 71 ILE A O 1
ATOM 591 N N . GLU A 1 72 ? 5.545 -1.536 -4.966 1.00 91.06 72 GLU A N 1
ATOM 592 C CA . GLU A 1 72 ? 6.851 -2.192 -4.832 1.00 91.06 72 GLU A CA 1
ATOM 593 C C . GLU A 1 72 ? 7.112 -2.647 -3.387 1.00 91.06 72 GLU A C 1
ATOM 595 O O . GLU A 1 72 ? 7.500 -3.788 -3.147 1.00 91.06 72 GLU A O 1
ATOM 600 N N . GLU A 1 73 ? 6.853 -1.778 -2.407 1.00 92.50 73 GLU A N 1
ATOM 601 C CA . GLU A 1 73 ? 7.085 -2.101 -0.994 1.00 92.50 73 GLU A CA 1
ATOM 602 C C . GLU A 1 73 ? 6.078 -3.117 -0.463 1.00 92.50 73 GLU A C 1
ATOM 604 O O . GLU A 1 73 ? 6.445 -3.969 0.344 1.00 92.50 73 GLU A O 1
ATOM 609 N N . LEU A 1 74 ? 4.833 -3.066 -0.945 1.00 93.00 74 LEU A N 1
ATOM 610 C CA . LEU A 1 74 ? 3.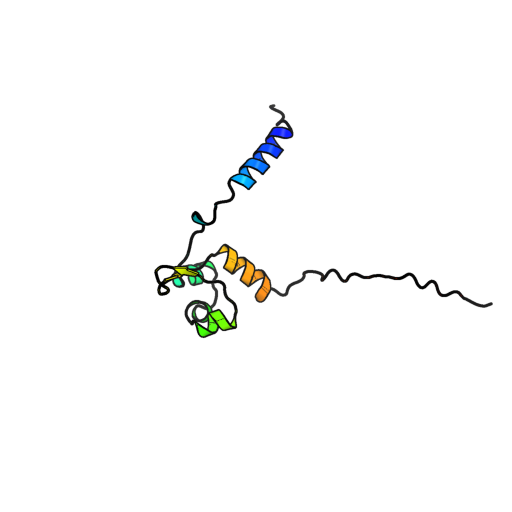838 -4.091 -0.653 1.00 93.00 74 LEU A CA 1
ATOM 611 C C . LEU A 1 74 ? 4.261 -5.452 -1.202 1.00 93.00 74 LEU A C 1
ATOM 613 O O . LEU A 1 74 ? 4.256 -6.415 -0.445 1.00 93.00 74 LEU A O 1
ATOM 617 N N . PHE A 1 75 ? 4.720 -5.535 -2.452 1.00 90.94 75 PHE A N 1
ATOM 618 C CA . PHE A 1 75 ? 5.205 -6.797 -3.013 1.00 90.94 75 PHE A CA 1
ATOM 619 C C . PHE A 1 75 ? 6.401 -7.361 -2.241 1.00 90.94 75 PHE A C 1
ATOM 621 O O . PHE A 1 75 ? 6.451 -8.562 -1.974 1.00 90.94 75 PHE A O 1
ATOM 628 N N . LEU A 1 76 ? 7.354 -6.511 -1.846 1.00 90.50 76 LEU A N 1
ATOM 629 C CA . LEU A 1 76 ? 8.469 -6.932 -0.995 1.00 90.50 76 LEU A CA 1
ATOM 630 C C . LEU A 1 76 ? 7.965 -7.447 0.358 1.00 90.50 76 LEU A C 1
ATOM 632 O O . LEU A 1 76 ? 8.384 -8.514 0.811 1.00 90.50 76 LEU A O 1
ATOM 636 N N . TRP A 1 77 ? 7.029 -6.732 0.984 1.00 93.50 77 TRP A N 1
ATOM 637 C CA . TRP A 1 77 ? 6.397 -7.172 2.223 1.00 93.50 77 TRP A CA 1
ATOM 638 C C . TRP A 1 77 ? 5.699 -8.531 2.049 1.00 93.50 77 TRP A C 1
ATOM 640 O O . TRP A 1 77 ? 5.960 -9.439 2.838 1.00 93.50 77 TRP A O 1
ATOM 650 N N . GLU A 1 78 ? 4.905 -8.724 0.993 1.00 91.56 78 GLU A N 1
ATOM 651 C CA . GLU A 1 78 ? 4.226 -9.989 0.684 1.00 91.56 78 GLU A CA 1
ATOM 652 C C . GLU A 1 78 ? 5.224 -11.141 0.510 1.00 91.56 78 GLU A C 1
ATOM 654 O O . GLU A 1 78 ? 5.028 -12.233 1.050 1.00 91.56 78 GLU A O 1
ATOM 659 N N . MET A 1 79 ? 6.330 -10.902 -0.202 1.00 89.25 79 MET A N 1
ATOM 660 C CA . MET A 1 79 ? 7.384 -11.899 -0.394 1.00 89.25 79 MET A CA 1
ATOM 661 C C . MET A 1 79 ? 8.036 -12.332 0.920 1.00 89.25 79 MET A C 1
ATOM 663 O O . MET A 1 79 ? 8.342 -13.513 1.073 1.00 89.25 79 MET A O 1
ATOM 667 N N . HIS A 1 80 ? 8.243 -11.405 1.854 1.00 87.38 80 HIS A N 1
ATOM 668 C CA . HIS A 1 80 ? 8.877 -11.701 3.138 1.00 87.38 80 HIS A CA 1
ATOM 669 C C . HIS A 1 80 ? 7.924 -12.324 4.165 1.00 87.38 80 HIS A C 1
ATOM 671 O O . HIS A 1 80 ? 8.367 -13.141 4.971 1.00 87.38 80 HIS A O 1
ATOM 677 N N . HIS A 1 81 ? 6.637 -11.960 4.145 1.00 87.12 81 HIS A N 1
ATOM 678 C CA . HIS A 1 81 ? 5.697 -12.292 5.224 1.00 87.12 81 HIS A CA 1
ATOM 679 C C . HIS A 1 81 ? 4.659 -13.353 4.847 1.00 87.12 81 HIS A C 1
ATOM 681 O O . HIS A 1 81 ? 4.196 -14.077 5.725 1.00 87.12 81 HIS A O 1
ATOM 687 N N . LEU A 1 82 ? 4.276 -13.458 3.570 1.00 85.62 82 LEU A N 1
ATOM 688 C CA . LEU A 1 82 ? 3.231 -14.392 3.129 1.00 85.62 82 LEU A CA 1
ATOM 689 C C . LEU A 1 82 ? 3.796 -15.642 2.460 1.00 85.62 82 LEU A C 1
ATOM 691 O O . LEU A 1 82 ? 3.168 -16.701 2.500 1.00 85.62 82 LEU A O 1
ATOM 695 N N . ARG A 1 83 ? 4.981 -15.555 1.848 1.00 76.94 83 ARG A N 1
ATOM 696 C CA . ARG A 1 83 ? 5.639 -16.742 1.296 1.00 76.94 83 ARG A CA 1
ATOM 697 C C . ARG A 1 83 ? 6.439 -17.455 2.386 1.00 76.94 83 ARG A C 1
ATOM 699 O O . ARG A 1 83 ? 7.163 -16.799 3.133 1.00 76.94 83 ARG A O 1
ATOM 706 N N . PRO A 1 84 ? 6.410 -18.799 2.441 1.00 64.00 84 PRO A N 1
ATOM 707 C CA . PRO A 1 84 ? 7.391 -19.553 3.206 1.00 64.00 84 PRO A CA 1
ATOM 708 C C . PRO A 1 84 ? 8.786 -19.212 2.665 1.00 64.00 84 PRO A C 1
ATOM 710 O O . PRO A 1 84 ? 9.147 -19.630 1.562 1.00 64.00 84 PRO A O 1
ATOM 713 N N . CYS A 1 85 ? 9.552 -18.404 3.399 1.00 58.16 85 CYS A N 1
ATOM 714 C CA . CYS A 1 85 ? 10.904 -18.017 3.013 1.00 58.16 85 CYS A CA 1
ATOM 715 C C . CYS A 1 85 ? 11.788 -19.272 2.893 1.00 58.16 85 CYS A C 1
ATOM 717 O O . CYS A 1 85 ? 12.294 -19.784 3.886 1.00 58.16 85 CYS A O 1
ATOM 719 N N . ARG A 1 86 ? 12.011 -19.764 1.668 1.00 58.78 86 ARG A N 1
ATOM 720 C CA . ARG A 1 86 ? 13.063 -20.747 1.350 1.00 58.78 86 ARG A CA 1
ATOM 721 C C . ARG A 1 86 ? 14.380 -20.041 1.018 1.00 58.78 86 ARG A C 1
ATOM 723 O O . ARG A 1 86 ? 15.003 -20.343 0.005 1.00 58.78 86 ARG A O 1
ATOM 730 N N . TYR A 1 87 ? 14.795 -19.080 1.836 1.00 53.56 87 TYR A N 1
ATOM 731 C CA . TYR A 1 87 ? 16.165 -18.582 1.759 1.00 53.56 87 TYR A CA 1
ATOM 732 C C . TYR A 1 87 ? 17.013 -19.413 2.720 1.00 53.56 87 TYR A C 1
ATOM 734 O O . TYR A 1 87 ? 16.667 -19.483 3.902 1.00 53.56 87 TYR A O 1
ATOM 742 N N . PRO A 1 88 ? 18.082 -20.084 2.250 1.00 49.19 88 PRO A N 1
ATOM 743 C CA . PRO A 1 88 ? 19.005 -20.722 3.165 1.00 49.19 88 PRO A CA 1
ATOM 744 C C . PRO A 1 88 ? 19.617 -19.606 4.006 1.00 49.19 88 PRO A C 1
ATOM 746 O O . PRO A 1 88 ? 20.300 -18.723 3.491 1.00 49.19 88 PRO A O 1
ATOM 749 N N . VAL A 1 89 ? 19.333 -19.634 5.306 1.00 55.03 89 VAL A N 1
ATOM 750 C CA . VAL A 1 89 ? 20.168 -18.955 6.289 1.00 55.03 89 VAL A CA 1
ATOM 751 C C . VAL A 1 89 ? 21.574 -19.464 6.009 1.00 55.03 89 VAL A C 1
ATOM 753 O O . VAL A 1 89 ? 21.815 -20.665 6.147 1.00 55.03 89 VAL A O 1
ATOM 756 N N . ALA A 1 90 ? 22.467 -18.589 5.546 1.00 53.12 90 ALA A N 1
ATOM 757 C CA . ALA A 1 90 ? 23.889 -18.875 5.541 1.00 53.12 90 ALA A CA 1
ATOM 758 C C . ALA A 1 90 ? 24.260 -19.128 7.003 1.00 53.12 90 ALA A C 1
ATOM 760 O O . ALA A 1 90 ? 24.455 -18.207 7.788 1.00 53.12 90 ALA A O 1
ATOM 761 N N . ARG A 1 91 ? 24.209 -20.398 7.410 1.00 45.78 91 ARG A N 1
ATOM 762 C CA . ARG A 1 91 ? 24.852 -20.832 8.632 1.00 45.78 91 ARG A CA 1
ATOM 763 C C . ARG A 1 91 ? 26.326 -20.736 8.309 1.00 45.78 91 ARG A C 1
ATOM 765 O O . ARG A 1 91 ? 26.825 -21.510 7.497 1.00 45.78 91 ARG A O 1
ATOM 772 N N . ASP A 1 92 ? 26.976 -19.753 8.912 1.00 50.53 92 ASP A N 1
ATOM 773 C CA . ASP A 1 92 ? 28.414 -19.745 9.110 1.00 50.53 92 ASP A CA 1
ATOM 774 C C . ASP A 1 92 ? 28.797 -21.059 9.798 1.00 50.53 92 ASP A C 1
ATOM 776 O O . ASP A 1 92 ? 28.781 -21.190 11.020 1.00 50.53 92 ASP A O 1
ATOM 780 N N . THR A 1 93 ? 29.063 -22.091 9.003 1.00 48.38 93 THR A N 1
ATOM 781 C CA . THR A 1 93 ? 29.724 -23.298 9.481 1.00 48.38 93 THR A CA 1
ATOM 782 C C . THR A 1 93 ? 31.215 -23.003 9.503 1.00 48.38 93 THR A C 1
ATOM 784 O O . THR A 1 93 ? 31.944 -23.323 8.567 1.00 48.38 93 THR A O 1
ATOM 787 N N . ASP A 1 94 ? 31.651 -22.381 10.600 1.00 45.78 94 ASP A N 1
ATOM 788 C CA . ASP A 1 94 ? 32.988 -22.578 11.157 1.00 45.78 94 ASP A CA 1
ATOM 789 C C . ASP A 1 94 ? 33.130 -24.074 11.478 1.00 45.78 94 ASP A C 1
ATOM 791 O O . ASP A 1 94 ? 32.849 -24.535 12.584 1.00 45.78 94 ASP A O 1
ATOM 795 N N . VAL A 1 95 ? 33.492 -24.876 10.474 1.00 44.56 95 VAL A N 1
ATOM 796 C CA . VAL A 1 95 ? 34.005 -26.222 10.719 1.00 44.56 95 VAL A CA 1
ATOM 797 C C . VAL A 1 95 ? 35.468 -26.045 11.090 1.00 44.56 95 VAL A C 1
ATOM 799 O O . VAL A 1 95 ? 36.364 -26.164 10.257 1.00 44.56 95 VAL A O 1
ATOM 802 N N . LYS A 1 96 ? 35.710 -25.758 12.373 1.00 38.28 96 LYS A N 1
ATOM 803 C CA . LYS A 1 96 ? 36.989 -26.090 12.992 1.00 38.28 96 LYS A CA 1
ATOM 804 C C . LYS A 1 96 ? 37.190 -27.587 12.834 1.00 38.28 96 LYS A C 1
ATOM 806 O O . LYS A 1 96 ? 36.547 -28.393 13.503 1.00 38.28 96 LYS A O 1
ATOM 811 N N . GLU A 1 97 ? 38.087 -27.933 11.924 1.00 40.88 97 GLU A N 1
ATOM 812 C CA . GLU A 1 97 ? 38.642 -29.262 11.739 1.00 40.88 97 GLU A CA 1
ATOM 813 C C . GLU A 1 97 ? 39.346 -29.699 13.035 1.00 40.88 97 GLU A C 1
ATOM 815 O O . GLU A 1 97 ? 40.550 -29.537 13.219 1.00 40.88 97 GLU A O 1
ATOM 820 N N . GLN A 1 98 ? 38.581 -30.238 13.986 1.00 37.97 98 GLN A N 1
ATOM 821 C CA . GLN A 1 98 ? 39.124 -31.040 15.075 1.00 37.97 98 GLN A CA 1
ATOM 822 C C . GLN A 1 98 ? 39.444 -32.422 14.515 1.00 37.97 98 GLN A C 1
ATOM 824 O O . GLN A 1 98 ? 38.657 -33.364 14.582 1.00 37.97 98 GLN A O 1
ATOM 829 N N . ARG A 1 99 ? 40.639 -32.525 13.936 1.00 37.81 99 ARG A N 1
ATOM 830 C CA . ARG A 1 99 ? 41.270 -33.788 13.567 1.00 37.81 99 ARG A CA 1
ATOM 831 C C . ARG A 1 99 ? 41.709 -34.505 14.847 1.00 37.81 99 ARG A C 1
ATOM 833 O O . ARG A 1 99 ? 42.860 -34.415 15.264 1.00 37.81 99 ARG A O 1
ATOM 840 N N . ALA A 1 100 ? 40.770 -35.181 15.505 1.00 37.59 100 ALA A N 1
ATOM 841 C CA . ALA A 1 100 ? 41.082 -36.132 16.562 1.00 37.59 100 ALA A CA 1
ATOM 842 C C . ALA A 1 100 ? 41.569 -37.442 15.924 1.00 37.59 100 ALA A C 1
ATOM 844 O O . ALA A 1 100 ? 40.857 -38.102 15.169 1.00 37.59 100 ALA A O 1
ATOM 845 N N . TYR A 1 101 ? 42.824 -37.770 16.213 1.00 34.03 101 TYR A N 1
ATOM 846 C CA . TYR A 1 101 ? 43.482 -39.034 15.910 1.00 34.03 101 TYR A CA 1
ATOM 847 C C . TYR A 1 101 ? 42.772 -40.215 16.586 1.00 34.03 101 TYR A C 1
ATOM 849 O O . TYR A 1 101 ? 42.582 -40.191 17.802 1.00 34.03 101 TYR A O 1
ATOM 857 N N . SER A 1 102 ? 42.492 -41.275 15.822 1.00 35.97 102 SER A N 1
ATOM 858 C CA . SER A 1 102 ? 42.995 -42.658 16.011 1.00 35.97 102 SER A CA 1
ATOM 859 C C . SER A 1 102 ? 42.077 -43.666 15.308 1.00 35.97 102 SER A C 1
ATOM 861 O O . SER A 1 102 ? 40.855 -43.552 15.398 1.00 35.97 102 SER A O 1
ATOM 863 N N . PRO A 1 103 ? 42.651 -44.709 14.689 1.00 41.19 103 PRO A N 1
ATOM 864 C CA . PRO A 1 103 ? 42.202 -46.039 15.080 1.00 41.19 103 PRO A CA 1
ATOM 865 C C . PRO A 1 103 ? 43.368 -46.992 15.369 1.00 41.19 103 PRO A C 1
ATOM 867 O O . PRO A 1 103 ? 44.386 -47.016 14.682 1.00 41.19 103 PRO A O 1
ATOM 870 N N . THR A 1 104 ? 43.164 -47.776 16.420 1.00 40.16 104 THR A N 1
ATOM 871 C CA . THR A 1 104 ? 43.918 -48.960 16.837 1.00 40.16 104 THR A CA 1
ATOM 872 C C . THR A 1 104 ? 43.604 -50.136 15.913 1.00 40.16 104 THR A C 1
ATOM 874 O O . THR A 1 104 ? 42.420 -50.394 15.712 1.00 40.16 104 THR A O 1
ATOM 877 N N . ILE A 1 105 ? 44.627 -50.837 15.400 1.00 39.28 105 ILE A N 1
ATOM 878 C CA . ILE A 1 105 ? 44.989 -52.242 15.715 1.00 39.28 105 ILE A CA 1
ATOM 879 C C . ILE A 1 105 ? 46.505 -52.366 15.545 1.00 39.28 105 ILE A C 1
ATOM 881 O O . ILE A 1 105 ? 47.000 -51.956 14.472 1.00 39.28 105 ILE A O 1
#

Secondary structure (DSSP, 8-state):
-----HHHHHHHHHHHHHTSPPGGG--EE-HHHHHHHH---HHHHH-HHHHHHTT---EEETTTTEEEEEHHHHHHHHHHHTS----------------------

Radius of gyration: 24.41 Å; Cα contacts (8 Å, |Δi|>4): 69; chains: 1; bounding box: 55×69×56 Å

Organism: NCBI:txid1207057

Solvent-accessible surface area (backbone atoms only — not comparable to full-atom values): 6815 Å² total; per-residue (Å²): 133,86,78,78,53,71,65,60,56,54,51,50,50,52,51,52,62,69,61,52,74,54,88,86,68,63,70,69,35,44,59,66,58,46,30,74,72,70,66,52,64,55,64,45,66,70,35,67,68,45,22,61,76,70,66,57,74,71,43,65,45,77,101,62,77,41,64,31,30,47,64,69,58,44,52,51,48,43,54,68,71,71,40,85,74,85,66,81,74,82,70,83,73,81,73,75,81,78,82,76,88,83,84,91,132

Sequence (105 aa):
MSESSPTAREDAIEQMMRKRPERRDRVFYSAKEVVDITGLPGYWIHQNQERLRLGIPFYRIANGDVIRFSIEELFLWEMHHLRPCRYPVARDTDVKEQRAYSPTI

pLDDT: mean 74.57, std 20.18, range [34.03, 95.81]

Foldseek 3Di:
DDDDDPVNVVVVVVVVVVVPPPPVPQDWDALVVLCVVVVPDSCCSPPPVNVVVLVPDWDQPDPRDGIIDGPVSNVVSCQVRVDPPPDPPPPPPPPPPPPDDDDDD